Protein AF-A0A651GL86-F1 (afdb_monomer)

Radius of gyration: 17.92 Å; Cα contacts (8 Å, |Δi|>4): 43; chains: 1; bounding box: 46×24×44 Å

Foldseek 3Di:
DPPDDDDDDDDPVSVLVVCCVVCPPVPCNLVSQLVVQHADVPRTSPRQVSDDWDDVVVCVVDVVCVVVIGPPDD

Secondary structure (DSSP, 8-state):
---PPP----SHHHHHHHHHHHTTTTT-HHHHHHHTT-EETTEETT-GGGSPPPPHHHHHH-GGGTT-PPTT--

Solvent-accessible surface area (backbone atoms only — not comparable to full-atom values): 4926 Å² total; per-residue (Å²): 132,93,81,70,76,95,76,85,75,88,46,71,67,52,49,55,52,49,50,55,64,77,46,58,94,68,75,51,66,64,58,54,34,38,77,69,64,36,62,62,86,93,39,52,46,81,40,52,90,83,51,79,69,68,56,65,69,58,44,72,72,32,74,88,43,63,93,65,62,46,69,96,59,133

pLDDT: mean 93.75, std 5.22, range [69.75, 97.88]

Sequence (74 aa):
RVGLGAVTLTSVDQILAERRVELAFEGHRLFDIKRTRGSVGAFPWNADILVFPVPQREMDANPALEGQQNPGYN

Mean predicted aligned error: 4.42 Å

Structure (mmCIF, N/CA/C/O backbone):
data_AF-A0A651GL86-F1
#
_entry.id   AF-A0A651GL86-F1
#
loop_
_atom_site.group_PDB
_atom_site.id
_atom_site.type_symbol
_atom_site.label_atom_id
_atom_site.label_alt_id
_atom_site.label_comp_id
_atom_site.label_asym_id
_atom_site.label_entity_id
_atom_site.label_seq_id
_atom_site.pdbx_PDB_ins_code
_atom_site.Cartn_x
_atom_site.Cartn_y
_atom_site.Cartn_z
_atom_site.occupancy
_atom_site.B_iso_or_equiv
_atom_site.auth_seq_id
_atom_site.auth_comp_id
_atom_site.auth_asym_id
_atom_site.auth_atom_id
_atom_site.pdbx_PDB_model_num
ATOM 1 N N . ARG A 1 1 ? -21.282 7.408 5.526 1.00 69.75 1 ARG A N 1
ATOM 2 C CA . ARG A 1 1 ? -20.810 7.336 6.930 1.00 69.75 1 ARG A CA 1
ATOM 3 C C . ARG A 1 1 ? -21.594 6.249 7.648 1.00 69.75 1 ARG A C 1
ATOM 5 O O . ARG A 1 1 ? -22.794 6.162 7.425 1.00 69.75 1 ARG A O 1
ATOM 12 N N . VAL A 1 2 ? -20.936 5.469 8.502 1.00 76.06 2 VAL A N 1
ATOM 13 C CA . VAL A 1 2 ? -21.448 4.234 9.136 1.00 76.06 2 VAL A CA 1
ATOM 14 C C . VAL A 1 2 ? -22.489 4.416 10.262 1.00 76.06 2 VAL A C 1
ATOM 16 O O . VAL A 1 2 ? -22.792 3.471 10.976 1.00 76.06 2 VAL A O 1
ATOM 19 N N . GLY A 1 3 ? -23.069 5.610 10.434 1.00 80.94 3 GLY A N 1
ATOM 20 C CA . GLY A 1 3 ? -24.186 5.837 11.370 1.00 80.94 3 GLY A CA 1
ATOM 21 C C . GLY A 1 3 ? -23.846 5.762 12.867 1.00 80.94 3 GLY A C 1
ATOM 22 O O . GLY A 1 3 ? -24.756 5.776 13.690 1.00 80.94 3 GLY A O 1
ATOM 23 N N . LEU A 1 4 ? -22.561 5.701 13.230 1.00 81.88 4 LEU A N 1
ATOM 24 C CA . LEU A 1 4 ? -22.101 5.778 14.618 1.00 81.88 4 LEU A CA 1
ATOM 25 C C . LEU A 1 4 ? -22.273 7.196 15.186 1.00 81.88 4 LEU A C 1
ATOM 27 O O . LEU A 1 4 ? -22.190 8.189 14.459 1.00 81.88 4 LEU A O 1
ATOM 31 N N . GLY A 1 5 ? -22.480 7.285 16.504 1.00 86.31 5 GLY A N 1
ATOM 32 C CA . GLY A 1 5 ? -22.402 8.553 17.232 1.00 86.31 5 GLY A CA 1
ATOM 33 C C . GLY A 1 5 ? -21.001 9.166 17.153 1.00 86.31 5 GLY A C 1
ATOM 34 O O . GLY A 1 5 ? -20.048 8.515 16.728 1.00 86.31 5 GLY A O 1
ATOM 35 N N . ALA A 1 6 ? -20.859 10.428 17.561 1.00 84.31 6 ALA A N 1
ATOM 36 C CA . ALA A 1 6 ? -19.554 11.083 17.575 1.00 84.31 6 ALA A CA 1
ATOM 37 C C . ALA A 1 6 ? -18.569 10.312 18.476 1.00 84.31 6 ALA A C 1
ATOM 39 O O . ALA A 1 6 ? -18.820 10.137 19.668 1.00 84.31 6 ALA A O 1
ATOM 40 N N . VAL A 1 7 ? -17.452 9.867 17.897 1.00 83.94 7 VAL A N 1
ATOM 41 C CA . VAL A 1 7 ? -16.355 9.202 18.611 1.00 83.94 7 VAL A CA 1
ATOM 42 C C . VAL A 1 7 ? -15.154 10.139 18.636 1.00 83.94 7 VAL A C 1
ATOM 44 O O . VAL A 1 7 ? -14.694 10.601 17.591 1.00 83.94 7 VAL A O 1
ATOM 47 N N . THR A 1 8 ? -14.625 10.401 19.828 1.00 88.06 8 THR A N 1
ATOM 48 C CA . THR A 1 8 ? -13.366 11.132 19.996 1.00 88.06 8 THR A CA 1
ATOM 49 C C . THR A 1 8 ? -12.210 10.139 19.975 1.00 88.06 8 THR A C 1
ATOM 51 O O . THR A 1 8 ? -12.086 9.313 20.878 1.00 88.06 8 THR A O 1
ATOM 54 N N . LEU A 1 9 ? -11.355 10.221 18.957 1.00 87.94 9 LEU A N 1
ATOM 55 C CA . LEU A 1 9 ? -10.122 9.435 18.875 1.00 87.94 9 LEU A CA 1
ATOM 56 C C . LEU A 1 9 ? -9.032 10.141 19.692 1.00 87.94 9 LEU A C 1
ATOM 58 O O . LEU A 1 9 ? -8.729 11.306 19.439 1.00 87.94 9 LEU A O 1
ATOM 62 N N . THR A 1 10 ? -8.450 9.453 20.671 1.00 92.38 10 THR A N 1
ATOM 63 C CA . THR A 1 10 ? -7.462 10.010 21.611 1.00 92.38 10 THR A CA 1
ATOM 64 C C . THR A 1 10 ? -6.064 9.419 21.443 1.00 92.38 10 THR A C 1
ATOM 66 O O . THR A 1 10 ? -5.117 9.913 22.054 1.00 92.38 10 THR A O 1
ATOM 69 N N . SER A 1 11 ? -5.900 8.396 20.597 1.00 94.81 11 SER A N 1
ATOM 70 C CA . SER A 1 11 ? -4.601 7.790 20.298 1.00 94.81 11 SER A CA 1
ATOM 71 C C . SER A 1 11 ? -4.408 7.494 18.811 1.00 94.81 11 SER A C 1
ATOM 73 O O . SER A 1 11 ? -5.361 7.331 18.046 1.00 94.81 11 SER A O 1
ATOM 75 N N . VAL A 1 12 ? -3.140 7.378 18.404 1.00 92.38 12 VAL A N 1
ATOM 76 C CA . VAL A 1 12 ? -2.773 6.958 17.043 1.00 92.38 12 VAL A CA 1
ATOM 77 C C . VAL A 1 12 ? -3.315 5.561 16.735 1.00 92.38 12 VAL A C 1
ATOM 79 O O . VAL A 1 12 ? -3.802 5.336 15.632 1.00 92.38 12 VAL A O 1
ATOM 82 N N . ASP A 1 13 ? -3.315 4.647 17.703 1.00 93.31 13 ASP A N 1
ATOM 83 C CA . ASP A 1 13 ? -3.820 3.285 17.503 1.00 93.31 13 ASP A CA 1
ATOM 84 C C . ASP A 1 13 ? -5.321 3.260 17.205 1.00 93.31 13 ASP A C 1
ATOM 86 O O . ASP A 1 13 ? -5.759 2.531 16.316 1.00 93.31 13 ASP A O 1
ATOM 90 N N . GLN A 1 14 ? -6.108 4.107 17.877 1.00 94.56 14 GLN A N 1
ATOM 91 C CA . GLN A 1 14 ? -7.534 4.256 17.580 1.00 94.56 14 GLN A CA 1
ATOM 92 C C . GLN A 1 14 ? -7.755 4.823 16.173 1.00 94.56 14 GLN A C 1
ATOM 94 O O . GLN A 1 14 ? -8.605 4.329 15.436 1.00 94.56 14 GLN A O 1
ATOM 99 N N . ILE A 1 15 ? -6.946 5.807 15.764 1.00 94.25 15 ILE A N 1
ATOM 100 C CA . ILE A 1 15 ? -6.983 6.354 14.401 1.00 94.25 15 ILE A CA 1
ATOM 101 C C . ILE A 1 15 ? -6.663 5.266 13.367 1.00 94.25 15 ILE A C 1
ATOM 103 O O . ILE A 1 15 ? -7.341 5.162 12.347 1.00 94.25 15 ILE A O 1
ATOM 107 N N . LEU A 1 16 ? -5.643 4.440 13.609 1.00 95.25 16 LEU A N 1
ATOM 1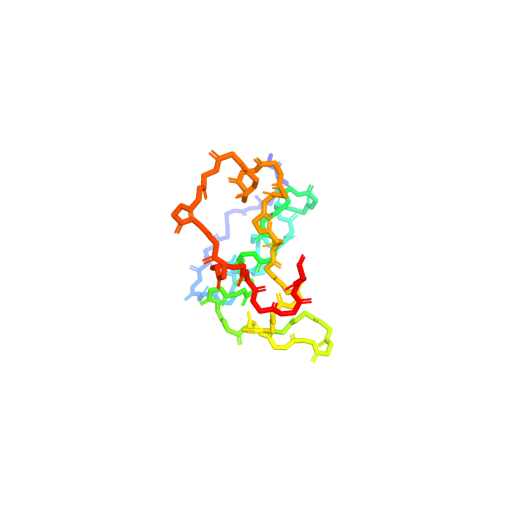08 C CA . LEU A 1 16 ? -5.258 3.353 12.704 1.00 95.25 16 LEU A CA 1
ATOM 109 C C . LEU A 1 16 ? -6.303 2.232 12.649 1.00 95.25 16 LEU A C 1
ATOM 111 O O . LEU A 1 16 ? -6.494 1.637 11.586 1.00 95.25 16 LEU A O 1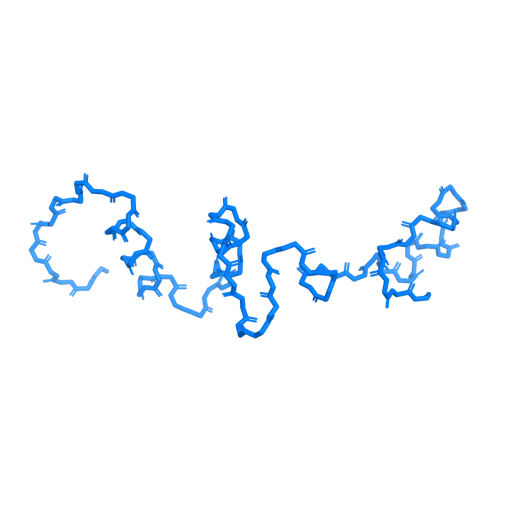
ATOM 115 N N . ALA A 1 17 ? -6.972 1.944 13.768 1.00 93.81 17 ALA A N 1
ATOM 116 C CA . ALA A 1 17 ? -8.063 0.980 13.827 1.00 93.81 17 ALA A CA 1
ATOM 117 C C . ALA A 1 17 ? -9.267 1.453 13.002 1.00 93.81 17 ALA A C 1
ATOM 119 O O . ALA A 1 17 ? -9.746 0.700 12.154 1.00 93.81 17 ALA A O 1
ATOM 120 N N . GLU A 1 18 ? -9.685 2.711 13.171 1.00 94.06 18 GLU A N 1
ATOM 121 C CA . GLU A 1 18 ? -10.805 3.291 12.422 1.00 94.06 18 GLU A CA 1
ATOM 122 C C . GLU A 1 18 ? -10.498 3.368 10.920 1.00 94.06 18 GLU A C 1
ATOM 124 O O . GLU A 1 18 ? -11.278 2.919 10.085 1.00 94.06 18 GLU A O 1
ATOM 129 N N . ARG A 1 19 ? -9.294 3.826 10.552 1.00 95.44 19 ARG A N 1
ATOM 130 C CA . ARG A 1 19 ? -8.852 3.847 9.147 1.00 95.44 19 ARG A CA 1
ATOM 131 C C . ARG A 1 19 ? -8.886 2.470 8.492 1.00 95.44 19 ARG A C 1
ATOM 133 O O . ARG A 1 19 ? -9.142 2.379 7.296 1.00 95.44 19 ARG A O 1
ATOM 140 N N . ARG A 1 20 ? -8.610 1.398 9.243 1.00 94.94 20 ARG A N 1
ATOM 141 C CA . ARG A 1 20 ? -8.634 0.031 8.707 1.00 94.94 20 ARG A CA 1
ATOM 142 C C . ARG A 1 20 ? -10.046 -0.410 8.324 1.00 94.94 20 ARG A C 1
ATOM 144 O O . ARG A 1 20 ? -10.166 -1.185 7.379 1.00 94.94 20 ARG A O 1
ATOM 151 N N . VAL A 1 21 ? -11.065 0.014 9.071 1.00 93.88 21 VAL A N 1
ATOM 152 C CA . VAL A 1 21 ? -12.459 -0.372 8.809 1.00 93.88 21 VAL A CA 1
ATOM 153 C C . VAL A 1 21 ? -13.127 0.556 7.801 1.00 93.88 21 VAL A C 1
ATOM 155 O O . VAL A 1 21 ? -13.769 0.053 6.886 1.00 93.88 21 VAL A O 1
ATOM 158 N N . GLU A 1 22 ? -12.915 1.870 7.906 1.00 94.12 22 GLU A N 1
ATOM 159 C CA . GLU A 1 22 ? -13.541 2.852 7.009 1.00 94.12 22 GLU A CA 1
ATOM 160 C C . GLU A 1 22 ? -12.983 2.755 5.582 1.00 94.12 22 GLU A C 1
ATOM 162 O O . GLU A 1 22 ? -13.747 2.859 4.635 1.00 94.12 22 GLU A O 1
ATOM 167 N N . LEU A 1 23 ? -11.674 2.505 5.425 1.00 95.94 23 LEU A N 1
ATOM 168 C CA . LEU A 1 23 ? -10.990 2.437 4.120 1.00 95.94 23 LEU A CA 1
ATOM 169 C C . LEU A 1 23 ? -10.699 0.993 3.679 1.00 95.94 23 LEU A C 1
ATOM 171 O O . LEU A 1 23 ? -9.701 0.706 2.997 1.00 95.94 23 LEU A O 1
ATOM 175 N N . ALA A 1 24 ? -11.503 0.041 4.154 1.00 95.94 24 ALA A N 1
ATOM 176 C CA . ALA A 1 24 ? -11.333 -1.360 3.810 1.00 95.94 24 ALA A CA 1
ATOM 177 C C . ALA A 1 24 ? -11.480 -1.551 2.292 1.00 95.94 24 ALA A C 1
ATOM 179 O O . ALA A 1 24 ? -12.422 -1.064 1.681 1.00 95.94 24 ALA A O 1
ATOM 180 N N . PHE A 1 25 ? -10.551 -2.300 1.691 1.00 96.19 25 PHE A N 1
ATOM 181 C CA . PHE A 1 25 ? -10.512 -2.578 0.246 1.00 96.19 25 PHE A CA 1
ATOM 182 C C . PHE A 1 25 ? -10.230 -1.369 -0.669 1.00 96.19 25 PHE A C 1
ATOM 184 O O . PHE A 1 25 ? -10.373 -1.482 -1.880 1.00 96.19 25 PHE A O 1
ATOM 191 N N . GLU A 1 26 ? -9.711 -0.263 -0.127 1.00 97.56 26 GLU A N 1
ATOM 192 C CA . GLU A 1 26 ? -9.357 0.942 -0.904 1.00 97.56 26 GLU A CA 1
ATOM 193 C C . GLU A 1 26 ? -7.840 1.119 -1.131 1.00 97.56 26 GLU A C 1
ATOM 195 O O . GLU A 1 26 ? -7.374 2.147 -1.610 1.00 97.56 26 GLU A O 1
ATOM 200 N N . GLY A 1 27 ? -7.020 0.126 -0.769 1.00 95.56 27 GLY A N 1
ATOM 201 C CA . GLY A 1 27 ? -5.570 0.146 -1.026 1.00 95.56 27 GLY A CA 1
ATOM 202 C C . GLY A 1 27 ? -4.714 0.889 0.011 1.00 95.56 27 GLY A C 1
ATOM 203 O O . GLY A 1 27 ? -3.493 0.924 -0.108 1.00 95.56 27 GLY A O 1
ATOM 204 N N . HIS A 1 28 ? -5.299 1.418 1.088 1.00 97.06 28 HIS A N 1
ATOM 205 C CA . HIS A 1 28 ? -4.549 2.187 2.095 1.00 97.06 28 HIS A CA 1
ATOM 206 C C . HIS A 1 28 ? -3.744 1.345 3.096 1.00 97.06 28 HIS A C 1
ATOM 208 O O . HIS A 1 28 ? -2.792 1.834 3.712 1.00 97.06 28 HIS A O 1
ATOM 214 N N . ARG A 1 29 ? -4.107 0.071 3.278 1.00 95.88 29 ARG A N 1
ATOM 215 C CA . ARG A 1 29 ? -3.613 -0.737 4.402 1.00 95.88 29 ARG A CA 1
ATOM 216 C C . ARG A 1 29 ? -2.097 -0.939 4.398 1.00 95.88 29 ARG A C 1
ATOM 218 O O . ARG A 1 29 ? -1.484 -0.853 5.459 1.00 95.88 29 ARG A O 1
ATOM 225 N N . LEU A 1 30 ? -1.499 -1.209 3.237 1.00 96.56 30 LEU A N 1
ATOM 226 C CA . LEU A 1 30 ? -0.059 -1.457 3.136 1.00 96.56 30 LEU A CA 1
ATOM 227 C C . LEU A 1 30 ? 0.747 -0.212 3.527 1.00 96.56 30 LEU A C 1
ATOM 229 O O . LEU A 1 30 ? 1.688 -0.311 4.309 1.00 96.56 30 LEU A O 1
ATOM 233 N N . PHE A 1 31 ? 0.341 0.965 3.049 1.00 96.69 31 PHE A N 1
ATOM 234 C CA . PHE A 1 31 ? 1.012 2.228 3.36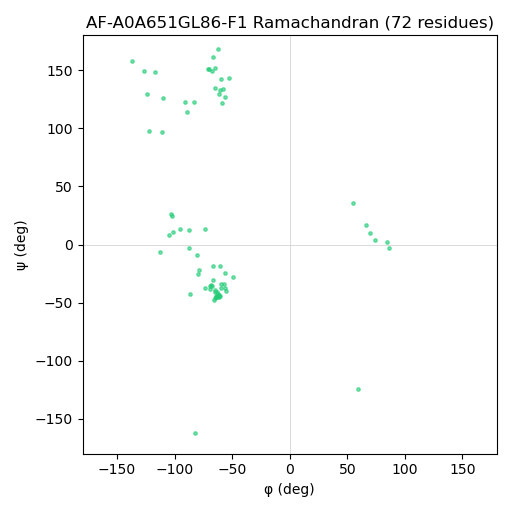2 1.00 96.69 31 PHE A CA 1
ATOM 235 C C . PHE A 1 31 ? 0.947 2.558 4.854 1.00 96.69 31 PHE A C 1
ATOM 237 O O . PHE A 1 31 ? 1.954 2.967 5.434 1.00 96.69 31 PHE A O 1
ATOM 244 N N . ASP A 1 32 ? -0.206 2.315 5.485 1.00 97.44 32 ASP A N 1
ATOM 245 C CA . ASP A 1 32 ? -0.370 2.483 6.928 1.00 97.44 32 ASP A CA 1
ATOM 246 C C . ASP A 1 32 ? 0.558 1.550 7.719 1.00 97.44 32 ASP A C 1
ATOM 248 O O . ASP A 1 32 ? 1.230 2.009 8.638 1.00 97.44 32 ASP A O 1
ATOM 252 N N . ILE A 1 33 ? 0.681 0.279 7.321 1.00 96.94 33 ILE A N 1
ATOM 253 C CA . ILE A 1 33 ? 1.613 -0.667 7.958 1.00 96.94 33 ILE A CA 1
ATOM 254 C C . ILE A 1 33 ? 3.070 -0.217 7.784 1.00 96.94 33 ILE A C 1
ATOM 256 O O . ILE A 1 33 ? 3.832 -0.236 8.753 1.00 96.94 33 ILE A O 1
ATOM 260 N N . LYS A 1 34 ? 3.471 0.201 6.574 1.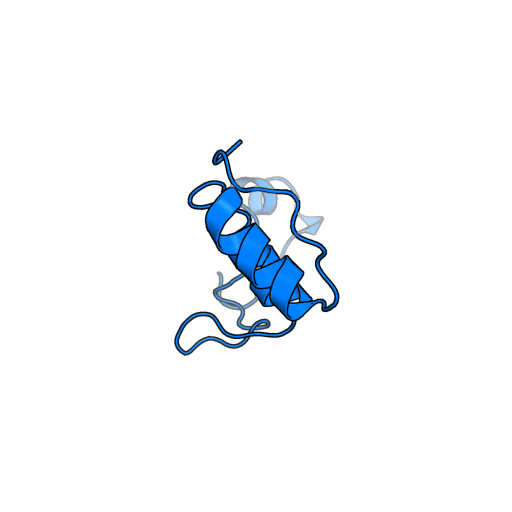00 96.88 34 LYS A N 1
ATOM 261 C CA . LYS A 1 34 ? 4.862 0.592 6.293 1.00 96.88 34 LYS A CA 1
ATOM 262 C C . LYS A 1 34 ? 5.273 1.833 7.082 1.00 96.88 34 LYS A C 1
ATOM 264 O O . LYS A 1 34 ? 6.329 1.828 7.712 1.00 96.88 34 LYS A O 1
ATOM 269 N N . ARG A 1 35 ? 4.433 2.877 7.110 1.00 96.38 35 ARG A N 1
ATOM 270 C CA . ARG A 1 35 ? 4.752 4.132 7.817 1.00 96.38 35 ARG A CA 1
ATOM 271 C C . ARG A 1 35 ? 4.822 3.964 9.335 1.00 96.38 35 ARG A C 1
ATOM 273 O O . ARG A 1 35 ? 5.597 4.663 9.977 1.00 96.38 35 ARG A O 1
ATOM 280 N N . THR A 1 36 ? 4.048 3.039 9.908 1.00 96.56 36 THR A N 1
ATOM 281 C CA . THR A 1 36 ? 4.086 2.741 11.351 1.00 96.56 36 THR A CA 1
ATOM 282 C C . THR A 1 36 ? 5.000 1.567 11.695 1.00 96.56 36 THR A C 1
ATOM 284 O O . THR A 1 36 ? 4.942 1.065 12.813 1.00 96.56 36 THR A O 1
ATOM 287 N N . ARG A 1 37 ? 5.845 1.131 10.749 1.00 97.31 37 ARG A N 1
ATOM 288 C CA . ARG A 1 37 ? 6.849 0.072 10.924 1.00 97.31 37 ARG A CA 1
ATOM 289 C C . ARG A 1 37 ? 6.287 -1.265 11.440 1.00 97.31 37 ARG A C 1
ATOM 291 O O . ARG A 1 37 ? 6.942 -1.955 12.216 1.00 97.31 37 ARG A O 1
ATOM 298 N N . GLY A 1 38 ? 5.076 -1.625 11.013 1.00 96.56 38 GLY A N 1
ATOM 299 C CA . GLY A 1 38 ? 4.438 -2.902 11.352 1.00 96.56 38 GLY A CA 1
ATOM 300 C C . GLY A 1 38 ? 4.895 -4.073 10.471 1.00 96.56 38 GLY A C 1
ATOM 301 O O . GLY A 1 38 ? 5.902 -3.991 9.774 1.00 96.56 38 GLY A O 1
ATOM 302 N N . SER A 1 39 ? 4.116 -5.157 10.461 1.00 97.50 39 SER A N 1
ATOM 303 C CA . SER A 1 39 ? 4.390 -6.346 9.638 1.00 97.50 39 SER A CA 1
ATOM 304 C C . SER A 1 39 ? 3.194 -6.732 8.766 1.00 97.50 39 SER A C 1
ATOM 306 O O . SER A 1 39 ? 2.036 -6.534 9.146 1.00 97.50 39 SER A O 1
ATOM 308 N N . VAL A 1 40 ? 3.481 -7.313 7.600 1.00 96.38 40 VAL A N 1
ATOM 309 C CA . VAL A 1 40 ? 2.514 -7.944 6.693 1.00 96.38 40 VAL A CA 1
ATOM 310 C C . VAL A 1 40 ? 2.777 -9.450 6.702 1.00 96.38 40 VAL A C 1
ATOM 312 O O . VAL A 1 40 ? 3.678 -9.939 6.025 1.00 96.38 40 VAL A O 1
ATOM 315 N N . GLY A 1 41 ? 2.018 -10.200 7.504 1.00 95.38 41 GLY A N 1
ATOM 316 C CA . GLY A 1 41 ? 2.317 -11.617 7.737 1.00 95.38 41 GLY A CA 1
ATOM 317 C C . GLY A 1 41 ? 3.714 -11.784 8.346 1.00 95.38 41 GLY A C 1
ATOM 318 O O . GLY A 1 41 ? 4.014 -11.163 9.364 1.00 95.38 41 GLY A O 1
ATOM 319 N N . ALA A 1 42 ? 4.566 -12.587 7.705 1.00 96.88 42 ALA A N 1
ATOM 320 C CA . ALA A 1 42 ? 5.959 -12.789 8.114 1.00 96.88 42 ALA A CA 1
ATOM 321 C C . ALA A 1 42 ? 6.918 -11.672 7.652 1.00 96.88 42 ALA A C 1
ATOM 323 O O . ALA A 1 42 ? 8.077 -11.654 8.060 1.00 96.88 42 ALA A O 1
ATOM 324 N N . PHE A 1 43 ? 6.463 -10.747 6.802 1.00 97.62 43 PHE A N 1
ATOM 325 C CA . PHE A 1 43 ? 7.317 -9.714 6.224 1.00 97.62 43 PHE A CA 1
ATOM 326 C C . PHE A 1 43 ? 7.322 -8.450 7.096 1.00 97.62 43 PHE A C 1
ATOM 328 O O . PHE A 1 43 ? 6.249 -7.881 7.335 1.00 97.62 43 PHE A O 1
ATOM 335 N N . PRO A 1 44 ? 8.490 -7.971 7.569 1.00 97.88 44 PRO A N 1
ATOM 336 C CA . PRO A 1 44 ? 8.577 -6.675 8.237 1.00 97.88 44 PRO A CA 1
ATOM 337 C C . PRO A 1 44 ? 8.288 -5.530 7.254 1.00 97.88 44 PRO A C 1
ATOM 339 O O . PRO A 1 44 ? 8.394 -5.693 6.040 1.00 97.88 44 PRO A O 1
ATOM 342 N N . TRP A 1 45 ? 7.952 -4.348 7.776 1.00 97.75 45 TRP A N 1
ATOM 343 C CA . TRP A 1 45 ? 7.618 -3.144 6.998 1.00 97.75 45 TRP A CA 1
ATOM 344 C C . TRP A 1 45 ? 8.609 -2.781 5.880 1.00 97.75 45 TRP A C 1
ATOM 346 O O . TRP A 1 45 ? 8.214 -2.137 4.906 1.00 97.75 45 TRP A O 1
ATOM 356 N N . ASN A 1 46 ? 9.882 -3.147 6.035 1.00 96.69 46 ASN A N 1
ATOM 357 C CA . ASN A 1 46 ? 10.975 -2.857 5.110 1.00 96.69 46 ASN A CA 1
ATOM 358 C C . ASN A 1 46 ? 11.367 -4.045 4.220 1.00 96.69 46 ASN A C 1
ATOM 360 O O . ASN A 1 46 ? 12.411 -3.978 3.587 1.00 96.69 46 ASN A O 1
ATOM 364 N N . ALA A 1 47 ? 10.584 -5.124 4.180 1.00 97.00 47 ALA A N 1
ATOM 365 C CA . ALA A 1 47 ? 10.862 -6.234 3.277 1.00 97.00 47 ALA A CA 1
ATOM 366 C C . ALA A 1 47 ? 10.735 -5.800 1.807 1.00 97.00 47 ALA A C 1
ATOM 368 O O . ALA A 1 47 ? 9.740 -5.175 1.429 1.00 97.00 47 ALA A O 1
ATOM 369 N N . ASP A 1 48 ? 11.702 -6.197 0.978 1.00 96.75 48 ASP A N 1
ATOM 370 C CA . ASP A 1 48 ? 11.794 -5.798 -0.434 1.00 96.75 48 ASP A CA 1
ATOM 371 C C . ASP A 1 48 ? 10.570 -6.227 -1.258 1.00 96.75 48 ASP A C 1
ATOM 373 O O . ASP A 1 48 ? 10.079 -5.476 -2.097 1.00 96.75 48 ASP A O 1
ATOM 377 N N . ILE A 1 49 ? 9.974 -7.380 -0.926 1.00 95.62 49 ILE A N 1
ATOM 378 C CA . ILE A 1 49 ? 8.739 -7.887 -1.554 1.00 95.62 49 ILE A CA 1
ATOM 379 C C . ILE A 1 49 ? 7.528 -6.949 -1.375 1.00 95.62 49 ILE A C 1
ATOM 381 O O . ILE A 1 49 ? 6.543 -7.051 -2.101 1.00 95.62 49 ILE A O 1
ATOM 385 N N . LEU A 1 50 ? 7.576 -6.021 -0.410 1.00 96.44 50 LEU A N 1
ATOM 386 C CA . LEU A 1 50 ? 6.536 -5.009 -0.188 1.00 96.44 50 LEU A CA 1
ATOM 387 C C . LEU A 1 50 ? 6.760 -3.736 -1.025 1.00 96.44 50 LEU A C 1
ATOM 389 O O . LEU A 1 50 ? 6.159 -2.691 -0.735 1.00 96.44 50 LEU A O 1
ATOM 393 N N . VAL A 1 51 ? 7.664 -3.778 -2.002 1.00 96.06 51 VAL A N 1
ATOM 394 C CA . VAL A 1 51 ? 7.937 -2.722 -2.979 1.00 96.06 51 VAL A CA 1
ATOM 395 C C . VAL A 1 51 ? 7.767 -3.326 -4.373 1.00 96.06 51 VAL A C 1
ATOM 397 O O . VAL A 1 51 ? 8.304 -4.391 -4.662 1.00 96.06 51 VAL A O 1
ATOM 400 N N . PHE A 1 52 ? 6.993 -2.665 -5.233 1.00 95.81 52 PHE A N 1
ATOM 401 C CA . PHE A 1 52 ? 6.844 -3.091 -6.626 1.00 95.81 52 PHE A CA 1
ATOM 402 C C . PHE A 1 52 ? 8.141 -2.860 -7.416 1.00 95.81 52 PHE A C 1
ATOM 404 O O . PHE A 1 52 ? 8.866 -1.911 -7.107 1.00 95.81 52 PHE A O 1
ATOM 411 N N . PRO A 1 53 ? 8.428 -3.667 -8.449 1.00 96.75 53 PRO A N 1
ATOM 412 C CA . PRO A 1 53 ? 9.559 -3.404 -9.329 1.00 96.75 53 PRO A CA 1
ATOM 413 C C . PRO A 1 53 ? 9.354 -2.099 -10.102 1.00 96.75 53 PRO A C 1
ATOM 415 O O . PRO A 1 53 ? 8.223 -1.708 -10.412 1.00 96.75 53 PRO A O 1
ATOM 418 N N . VAL A 1 54 ? 10.460 -1.456 -10.471 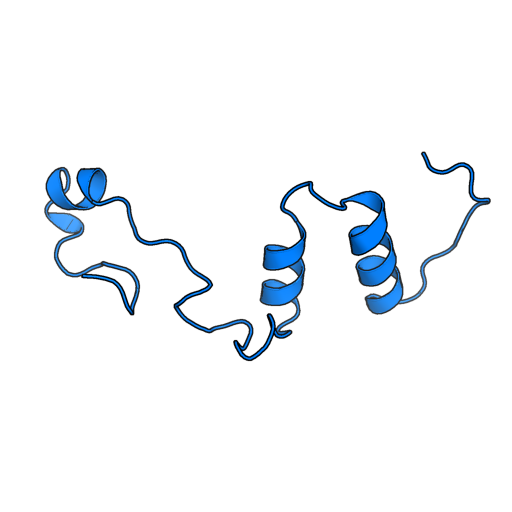1.00 96.31 54 VAL A N 1
ATOM 419 C CA . VAL A 1 54 ? 10.448 -0.454 -11.540 1.00 96.31 54 VAL A CA 1
ATOM 420 C C . VAL A 1 54 ? 10.008 -1.167 -12.825 1.00 96.31 54 VAL A C 1
ATOM 422 O O . VAL A 1 54 ? 10.560 -2.230 -13.128 1.00 96.31 54 VAL A O 1
ATOM 425 N N . PRO A 1 55 ? 9.010 -0.654 -13.571 1.00 96.19 55 PRO A N 1
ATOM 426 C CA . PRO A 1 55 ? 8.513 -1.338 -14.759 1.00 96.19 55 PRO A CA 1
ATOM 427 C C . PRO A 1 55 ? 9.622 -1.575 -15.788 1.00 96.19 55 PRO A C 1
ATOM 429 O O . PRO A 1 55 ? 10.351 -0.645 -16.127 1.00 96.19 55 PRO A O 1
ATOM 432 N N . GLN A 1 56 ? 9.696 -2.790 -16.345 1.00 94.50 56 GLN A N 1
ATOM 433 C CA . GLN A 1 56 ? 10.759 -3.163 -17.289 1.00 94.50 56 GLN A CA 1
ATOM 434 C C . GLN A 1 56 ? 10.847 -2.210 -18.485 1.00 94.50 56 GLN A C 1
ATOM 436 O O . GLN A 1 56 ? 11.928 -1.795 -18.873 1.00 94.50 56 GLN A O 1
ATOM 441 N N . ARG A 1 57 ? 9.698 -1.775 -19.012 1.00 96.56 57 ARG A N 1
ATOM 442 C CA . ARG A 1 57 ? 9.644 -0.803 -20.110 1.00 96.56 57 ARG A CA 1
ATOM 443 C C . ARG A 1 57 ? 10.373 0.508 -19.785 1.00 96.56 57 ARG A C 1
ATOM 445 O O . ARG A 1 57 ? 10.969 1.089 -20.684 1.00 96.56 57 ARG A O 1
ATOM 452 N N . GLU A 1 58 ? 10.299 0.983 -18.543 1.00 95.88 58 GLU A N 1
ATOM 453 C CA . GLU A 1 58 ? 10.992 2.209 -18.126 1.00 95.88 58 GLU A CA 1
ATOM 454 C C . GLU A 1 58 ? 12.499 1.967 -17.984 1.00 95.88 58 GLU A C 1
ATOM 456 O O . GLU A 1 58 ? 13.290 2.820 -18.381 1.00 95.88 58 GLU A O 1
ATOM 461 N N . MET A 1 59 ? 12.893 0.785 -17.492 1.00 95.56 59 MET A N 1
ATOM 462 C CA . MET A 1 59 ? 14.297 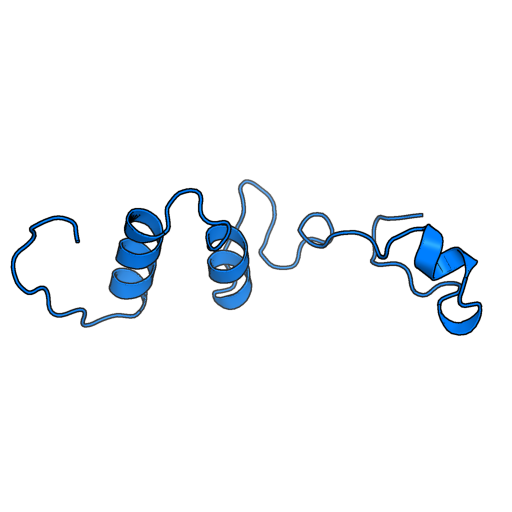0.356 -17.435 1.00 95.56 59 MET A CA 1
ATOM 463 C C . MET A 1 59 ? 14.914 0.272 -18.839 1.00 95.56 59 MET A C 1
ATOM 465 O O . MET A 1 59 ? 16.002 0.792 -19.062 1.00 95.56 59 MET A O 1
ATOM 469 N N . ASP A 1 60 ? 14.195 -0.314 -19.801 1.00 94.69 60 ASP A N 1
ATOM 470 C CA . ASP A 1 60 ? 14.653 -0.464 -21.188 1.00 94.69 60 ASP A CA 1
ATOM 471 C C . ASP A 1 60 ? 14.723 0.885 -21.926 1.00 94.69 60 ASP A C 1
ATOM 473 O O . ASP A 1 60 ? 15.591 1.102 -22.772 1.00 94.69 60 ASP A O 1
ATOM 477 N N . ALA A 1 61 ? 13.788 1.797 -21.636 1.00 97.06 61 ALA A N 1
ATOM 478 C CA . ALA A 1 61 ? 13.695 3.091 -22.310 1.00 97.06 61 ALA A CA 1
ATOM 479 C C . ALA A 1 61 ? 14.699 4.127 -21.783 1.00 97.06 61 ALA A C 1
ATOM 481 O O . ALA A 1 61 ? 15.043 5.063 -22.509 1.00 97.06 61 ALA A O 1
ATOM 482 N N . 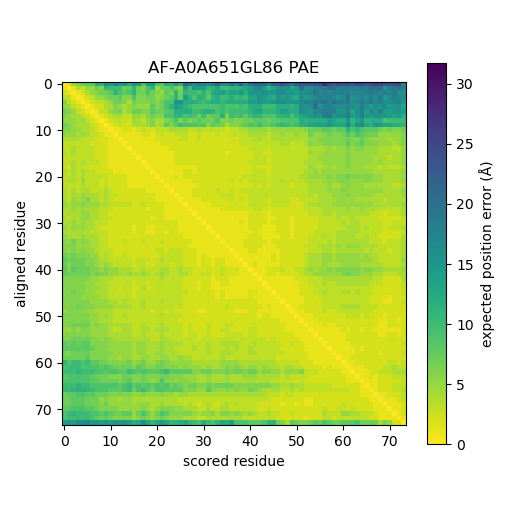ASN A 1 62 ? 15.153 3.991 -20.534 1.00 96.75 62 ASN A N 1
ATOM 483 C CA . ASN A 1 62 ? 16.046 4.946 -19.892 1.00 96.75 62 ASN A CA 1
ATOM 484 C C . ASN A 1 62 ? 17.348 4.270 -19.428 1.00 96.75 62 ASN A C 1
ATOM 486 O O . ASN A 1 62 ? 17.397 3.756 -18.311 1.00 96.75 62 ASN A O 1
ATOM 490 N N . PRO A 1 63 ? 18.442 4.367 -20.211 1.00 94.31 63 PRO A N 1
ATOM 491 C CA . PRO A 1 63 ? 19.745 3.813 -19.838 1.00 94.31 63 PRO A CA 1
ATOM 492 C C . PRO A 1 63 ? 20.277 4.318 -18.492 1.00 94.31 63 PRO A C 1
ATOM 494 O O . PRO A 1 63 ? 21.059 3.635 -17.842 1.00 94.31 63 PRO A O 1
ATOM 497 N N . ALA A 1 64 ? 19.844 5.498 -18.029 1.00 96.50 64 ALA A N 1
ATOM 498 C CA . ALA A 1 64 ? 20.245 5.994 -16.717 1.00 96.50 64 ALA A CA 1
ATOM 499 C C . ALA A 1 64 ? 19.691 5.143 -15.562 1.00 96.50 64 ALA A C 1
ATOM 501 O O . ALA A 1 64 ? 20.216 5.247 -14.461 1.00 96.50 64 ALA A O 1
ATOM 502 N N . LEU A 1 65 ? 18.660 4.320 -15.786 1.00 94.88 65 LEU A N 1
ATOM 503 C CA . LEU A 1 65 ? 18.112 3.389 -14.795 1.00 94.88 65 LEU A CA 1
ATOM 504 C C . LEU A 1 65 ? 18.821 2.026 -14.788 1.00 94.88 65 LEU A C 1
ATOM 506 O O . LEU A 1 65 ? 18.497 1.190 -13.945 1.00 94.88 65 LEU A O 1
ATOM 510 N N . GLU A 1 66 ? 19.790 1.781 -15.674 1.00 90.44 66 GLU A N 1
ATOM 511 C CA . GLU A 1 66 ? 20.524 0.514 -15.712 1.00 90.44 66 GLU A CA 1
ATOM 512 C C . GLU A 1 66 ? 21.174 0.211 -14.348 1.00 90.44 66 GLU A C 1
ATOM 514 O O . GLU A 1 66 ? 21.854 1.048 -13.752 1.00 90.44 66 GLU A O 1
ATOM 519 N N . GLY A 1 67 ? 20.911 -0.986 -13.812 1.00 90.69 67 GLY A N 1
ATOM 520 C CA . GLY A 1 67 ? 21.391 -1.402 -12.490 1.00 90.69 67 GLY A CA 1
ATOM 521 C C . GLY A 1 67 ? 20.677 -0.761 -11.289 1.00 90.6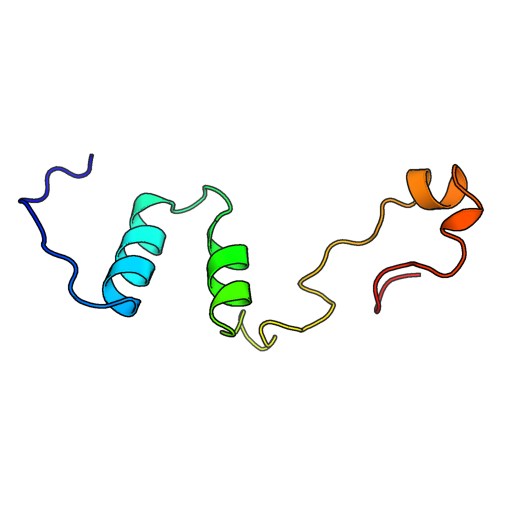9 67 GLY A C 1
ATOM 522 O O . GLY A 1 67 ? 21.069 -1.030 -10.156 1.00 90.69 67 GLY A O 1
ATOM 523 N N . GLN A 1 68 ? 19.632 0.050 -11.498 1.00 94.81 68 GLN A N 1
ATOM 524 C CA . GLN A 1 68 ? 18.883 0.740 -10.431 1.00 94.81 68 GLN A CA 1
ATOM 525 C C . GLN A 1 68 ? 17.531 0.088 -10.095 1.00 94.81 68 GLN A C 1
ATOM 527 O O . GLN A 1 68 ? 16.617 0.750 -9.600 1.00 94.81 68 GLN A O 1
ATOM 532 N N . GLN A 1 69 ? 17.376 -1.208 -10.369 1.00 95.56 69 GLN A N 1
ATOM 533 C CA . GLN A 1 69 ? 16.165 -1.942 -10.009 1.00 95.56 69 GLN A CA 1
ATOM 534 C C . GLN A 1 69 ? 16.035 -2.081 -8.480 1.00 95.56 69 GLN A C 1
ATOM 536 O O . GLN A 1 69 ? 17.030 -2.168 -7.756 1.00 95.56 69 GLN A O 1
ATOM 541 N N . ASN A 1 70 ? 14.795 -2.122 -7.982 1.00 95.94 70 ASN A N 1
ATOM 542 C CA . ASN A 1 70 ? 14.527 -2.404 -6.575 1.00 95.94 70 ASN A CA 1
ATOM 543 C C . ASN A 1 70 ? 15.087 -3.787 -6.184 1.00 95.94 70 ASN A C 1
ATOM 545 O O . ASN A 1 70 ? 14.980 -4.729 -6.976 1.00 95.94 70 ASN A O 1
ATOM 549 N N . PRO A 1 71 ? 15.645 -3.948 -4.967 1.00 95.81 71 PRO A N 1
ATOM 550 C CA . PRO A 1 71 ? 16.182 -5.229 -4.521 1.00 95.81 71 PRO A CA 1
ATOM 551 C C . PRO A 1 71 ? 15.168 -6.374 -4.657 1.00 95.81 71 PRO A C 1
ATOM 553 O O . PRO A 1 71 ? 13.971 -6.193 -4.440 1.00 95.81 71 PRO A O 1
ATOM 556 N N . GLY A 1 72 ? 15.654 -7.563 -5.019 1.00 92.62 72 GLY A N 1
ATOM 557 C CA . GLY A 1 72 ? 14.823 -8.758 -5.201 1.00 92.62 72 GLY A CA 1
ATOM 558 C C . GLY A 1 72 ? 14.194 -8.920 -6.591 1.00 92.62 72 GLY A C 1
ATOM 559 O O . GLY A 1 72 ? 13.573 -9.953 -6.837 1.00 92.62 72 GLY A O 1
ATOM 560 N N . TYR A 1 73 ? 14.383 -7.961 -7.502 1.00 92.00 73 TYR A N 1
ATOM 561 C CA . TYR A 1 73 ? 13.941 -8.042 -8.897 1.00 92.00 73 TYR A CA 1
ATOM 562 C C . TYR A 1 73 ? 15.144 -8.006 -9.853 1.00 92.00 73 TYR A C 1
ATOM 564 O O . TYR A 1 73 ? 16.160 -7.387 -9.536 1.00 92.00 73 TYR A O 1
ATOM 572 N N . ASN A 1 74 ? 15.017 -8.686 -10.999 1.00 82.19 74 ASN A N 1
ATOM 573 C CA . ASN A 1 74 ? 16.03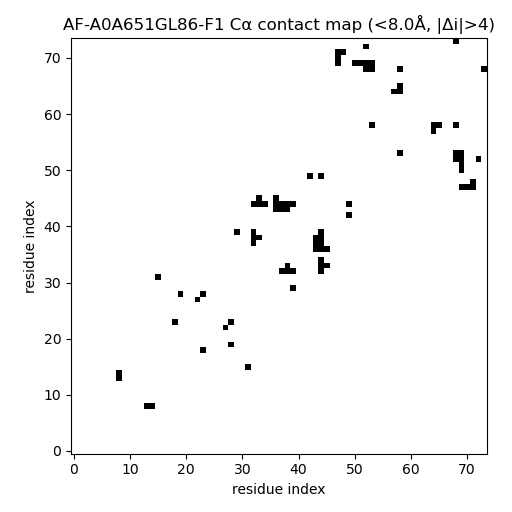1 -8.752 -12.061 1.00 82.19 74 ASN A CA 1
ATOM 574 C C . ASN A 1 74 ? 15.642 -7.868 -13.241 1.00 82.19 74 ASN A C 1
ATOM 576 O O . ASN A 1 74 ? 14.420 -7.801 -13.511 1.00 82.19 74 ASN A O 1
#